Protein AF-A0A2A3T2D7-F1 (afdb_monomer_lite)

Foldseek 3Di:
DDKDFFFQDKDAPQPDPCCVVVVPRDGDIDGDGFMWAAAPVRDTQVLLRVLLSCCVVPVVQDPVNSVVLSVLLNVLVVVQCPDPPHPVPDGSCCLQPPALVSVLVVLVCCCPVVVDDLVSSVSSQVSSLCSRVVQQCDADVPRHRVHPDRSAPVHGSHDDPPPVVVVVVVVVVVVVVVVD

Sequence (180 aa):
MKVIVEYGTEIDLRESVVSQVTKIPLKGTDKVFGAAVFDDNGRLLPLISEYLSWATKTQDLSTNSALTYGRNLAYFLGYLQSRRGFSENESDEAFLTVQKHVIQEYFSHLEKEQELSSKTIRNRDACLRAFVSDYLCQPQGDKLALREDDPWLGKFLSKMYQRRQTYKQYLLILHQAKSR

pLDDT: mean 86.23, std 12.1, range [45.56, 97.81]

Radius of gyration: 21.19 Å; chains: 1; bounding box: 44×30×87 Å

Structure (mmCIF, N/CA/C/O backbone):
data_AF-A0A2A3T2D7-F1
#
_entry.id   AF-A0A2A3T2D7-F1
#
loop_
_atom_site.group_PDB
_atom_site.id
_atom_site.type_symbol
_atom_site.label_atom_id
_atom_site.label_alt_id
_atom_site.label_comp_id
_atom_site.label_asym_id
_atom_site.label_entity_id
_atom_site.label_seq_id
_atom_site.pdbx_PDB_ins_code
_atom_site.Cartn_x
_atom_site.Cartn_y
_atom_site.Cartn_z
_atom_site.occupancy
_atom_site.B_iso_or_equiv
_atom_site.auth_seq_id
_atom_site.auth_comp_id
_atom_site.auth_asym_id
_atom_site.auth_atom_id
_atom_site.pdbx_PDB_model_num
ATOM 1 N N . MET A 1 1 ? -4.454 -13.499 -5.020 1.00 87.69 1 MET A N 1
ATOM 2 C CA . MET A 1 1 ? -3.627 -12.294 -4.930 1.00 87.69 1 MET A CA 1
ATOM 3 C C . MET A 1 1 ? -2.182 -12.725 -4.972 1.00 87.69 1 MET A C 1
ATOM 5 O O . MET A 1 1 ? -1.797 -13.651 -4.258 1.00 87.69 1 MET A O 1
ATOM 9 N N . LYS A 1 2 ? -1.384 -12.079 -5.816 1.00 93.62 2 LYS A N 1
ATOM 10 C CA . LYS A 1 2 ? 0.033 -12.391 -6.001 1.00 93.62 2 LYS A CA 1
ATOM 11 C C . LYS A 1 2 ? 0.834 -11.098 -5.950 1.00 93.62 2 LYS A C 1
ATOM 13 O O . LYS A 1 2 ? 0.518 -10.163 -6.670 1.00 93.62 2 LYS A O 1
ATOM 18 N N . VAL A 1 3 ? 1.874 -11.059 -5.121 1.00 94.56 3 VAL A N 1
ATOM 19 C CA . VAL A 1 3 ? 2.840 -9.954 -5.088 1.00 94.56 3 VAL A CA 1
ATOM 20 C C . VAL A 1 3 ? 4.172 -10.499 -5.578 1.00 94.56 3 VAL A C 1
ATOM 22 O O . VAL A 1 3 ? 4.676 -11.473 -5.019 1.00 94.56 3 VAL A O 1
ATOM 25 N N . ILE A 1 4 ? 4.714 -9.886 -6.621 1.00 93.25 4 ILE A N 1
ATOM 26 C CA . ILE A 1 4 ? 6.034 -10.176 -7.175 1.00 93.25 4 ILE A CA 1
ATOM 27 C C . ILE A 1 4 ? 6.894 -8.950 -6.905 1.00 93.25 4 ILE A C 1
ATOM 29 O O . ILE A 1 4 ? 6.447 -7.834 -7.154 1.00 93.25 4 ILE A O 1
ATOM 33 N N . VAL A 1 5 ? 8.096 -9.148 -6.374 1.00 89.88 5 VAL A N 1
ATOM 34 C CA . VAL A 1 5 ? 9.069 -8.074 -6.163 1.00 89.88 5 VAL A CA 1
ATOM 35 C C . VAL A 1 5 ? 10.415 -8.592 -6.627 1.00 89.88 5 VAL A C 1
ATOM 37 O O . VAL A 1 5 ? 10.896 -9.589 -6.096 1.00 89.88 5 VAL A O 1
ATOM 40 N N . GLU A 1 6 ? 11.002 -7.910 -7.599 1.00 87.00 6 GLU A N 1
ATOM 41 C CA . GLU A 1 6 ? 12.305 -8.238 -8.163 1.00 87.00 6 GLU A CA 1
ATOM 42 C C . GLU A 1 6 ? 13.271 -7.087 -7.901 1.00 87.00 6 GLU A C 1
ATOM 44 O O . GLU A 1 6 ? 12.923 -5.912 -8.060 1.00 87.00 6 GLU A O 1
ATOM 49 N N . TYR A 1 7 ? 14.486 -7.430 -7.477 1.00 81.38 7 TYR A N 1
ATOM 50 C CA . TYR A 1 7 ? 15.521 -6.450 -7.175 1.00 81.38 7 TYR A CA 1
ATOM 51 C C . TYR A 1 7 ? 16.872 -6.926 -7.695 1.00 81.38 7 TYR A C 1
ATOM 53 O O . TYR A 1 7 ? 17.520 -7.785 -7.098 1.00 81.38 7 TYR A O 1
ATOM 61 N N . GLY A 1 8 ? 17.307 -6.344 -8.811 1.00 77.31 8 GLY A N 1
ATOM 62 C CA . GLY A 1 8 ? 18.602 -6.651 -9.408 1.00 77.31 8 GLY A CA 1
ATOM 63 C C . GLY A 1 8 ? 18.655 -7.998 -10.127 1.00 77.31 8 GLY A C 1
ATOM 64 O O . GLY A 1 8 ? 19.753 -8.442 -10.466 1.00 77.31 8 GLY A O 1
ATOM 65 N N . THR A 1 9 ? 17.500 -8.626 -10.360 1.00 81.44 9 THR A N 1
ATOM 66 C CA . THR A 1 9 ? 17.376 -9.872 -11.119 1.00 81.44 9 THR A CA 1
ATOM 67 C C . THR A 1 9 ? 17.690 -9.600 -12.580 1.00 81.44 9 THR A C 1
ATOM 69 O O . THR A 1 9 ? 17.114 -8.700 -13.192 1.00 81.44 9 THR A O 1
ATOM 72 N N . GLU A 1 10 ? 18.630 -10.363 -13.121 1.00 85.56 10 GLU A N 1
ATOM 73 C CA . GLU A 1 10 ? 19.068 -10.234 -14.503 1.00 85.56 10 GLU A CA 1
ATOM 74 C C . GLU A 1 10 ? 18.066 -10.930 -15.429 1.00 85.56 10 GLU A C 1
ATOM 76 O O . GLU A 1 10 ? 17.755 -12.108 -15.249 1.00 85.56 10 GLU A O 1
ATOM 81 N N . ILE A 1 11 ? 17.541 -10.189 -16.402 1.00 84.00 11 ILE A N 1
ATOM 82 C CA . ILE A 1 11 ? 16.653 -10.710 -17.440 1.00 84.00 11 ILE A CA 1
ATOM 83 C C . ILE A 1 11 ? 17.346 -10.660 -18.791 1.00 84.00 11 ILE A C 1
ATOM 85 O O . ILE A 1 11 ? 18.057 -9.705 -19.105 1.00 84.00 11 ILE A O 1
ATOM 89 N N . ASP A 1 12 ? 17.098 -11.670 -19.618 1.00 86.06 12 ASP A N 1
ATOM 90 C CA . ASP A 1 12 ? 17.473 -11.635 -21.024 1.00 86.06 12 ASP A CA 1
ATOM 91 C C . ASP A 1 12 ? 16.391 -10.905 -21.824 1.00 86.06 12 ASP A C 1
ATOM 93 O O . ASP A 1 12 ? 15.260 -11.376 -21.967 1.00 86.06 12 ASP A O 1
ATOM 97 N N . LEU A 1 13 ? 16.732 -9.740 -22.376 1.00 83.88 13 LEU A N 1
ATOM 98 C CA . LEU A 1 13 ? 15.768 -8.920 -23.109 1.00 83.88 13 LEU A CA 1
ATOM 99 C C . LEU A 1 13 ? 15.279 -9.596 -24.398 1.00 83.88 13 LEU A C 1
ATOM 101 O O . LEU A 1 13 ? 14.182 -9.283 -24.879 1.00 83.88 13 LEU A O 1
ATOM 105 N N . ARG A 1 14 ? 16.049 -10.557 -24.929 1.00 81.75 14 ARG A N 1
ATOM 106 C CA . ARG A 1 14 ? 15.671 -11.362 -26.101 1.00 81.75 14 ARG A CA 1
ATOM 107 C C . ARG A 1 14 ? 14.435 -12.211 -25.827 1.00 81.75 14 ARG A C 1
ATOM 109 O O . ARG A 1 14 ? 13.641 -12.428 -26.739 1.00 81.75 14 ARG A O 1
ATOM 116 N N . GLU A 1 15 ? 14.257 -12.644 -24.582 1.00 81.25 15 GLU A N 1
ATOM 117 C CA . GLU A 1 15 ? 13.127 -13.465 -24.143 1.00 81.25 15 GLU A CA 1
ATOM 118 C C . GLU A 1 15 ? 11.903 -12.632 -23.746 1.00 81.25 15 GLU A C 1
ATOM 120 O O . GLU A 1 15 ? 10.836 -13.186 -23.481 1.00 81.25 15 GLU A O 1
ATOM 125 N N . SER A 1 16 ? 12.014 -11.299 -23.730 1.00 77.00 16 SER A N 1
ATOM 126 C CA . SER A 1 16 ? 10.900 -10.452 -23.315 1.00 77.00 16 SER A CA 1
ATOM 127 C C . SER A 1 16 ? 9.715 -10.545 -24.282 1.00 77.00 16 SER A C 1
ATOM 129 O O . SER A 1 16 ? 9.862 -10.566 -25.509 1.00 77.00 16 SER A O 1
ATOM 131 N N . VAL A 1 17 ? 8.507 -10.503 -23.718 1.00 79.69 17 VAL A N 1
ATOM 132 C CA . VAL A 1 17 ? 7.254 -10.467 -24.487 1.00 79.69 17 VAL A CA 1
ATOM 133 C C . VAL A 1 17 ? 7.220 -9.267 -25.437 1.00 79.69 17 VAL A C 1
ATOM 135 O O . VAL A 1 17 ? 6.704 -9.374 -26.544 1.00 79.69 17 VAL A O 1
ATOM 138 N N . VAL A 1 18 ? 7.822 -8.135 -25.056 1.00 78.00 18 VAL A N 1
ATOM 139 C CA . VAL A 1 18 ? 7.907 -6.942 -25.912 1.00 78.00 18 VAL A CA 1
ATOM 140 C C . VAL A 1 18 ? 8.691 -7.245 -27.186 1.00 78.00 18 VAL A C 1
ATOM 142 O O . VAL A 1 18 ? 8.200 -6.940 -28.271 1.00 78.00 18 VAL A O 1
ATOM 145 N N . SER A 1 19 ? 9.855 -7.892 -27.081 1.00 75.31 19 SER A N 1
ATOM 146 C CA . SER A 1 19 ? 10.647 -8.323 -28.243 1.00 75.31 19 SER A CA 1
ATOM 147 C C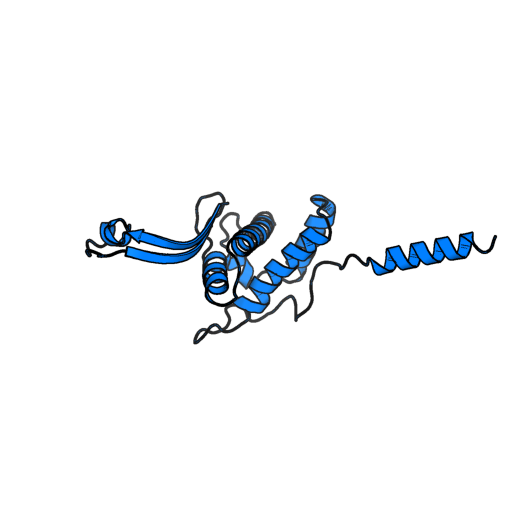 . SER A 1 19 ? 9.835 -9.253 -29.156 1.00 75.31 19 SER A C 1
ATOM 149 O O . SER A 1 19 ? 9.779 -9.060 -30.372 1.00 75.31 19 SER A O 1
ATOM 151 N N . GLN A 1 20 ? 9.116 -10.212 -28.560 1.00 75.19 20 GLN A N 1
ATOM 152 C CA . GLN A 1 20 ? 8.303 -11.190 -29.291 1.00 75.19 20 GLN A CA 1
ATOM 153 C C . GLN A 1 20 ? 7.105 -10.553 -30.016 1.00 75.19 20 GLN A C 1
ATOM 155 O O . GLN A 1 20 ? 6.830 -10.885 -31.169 1.00 75.19 20 GLN A O 1
ATOM 160 N N . VAL A 1 21 ? 6.400 -9.626 -29.360 1.00 81.88 21 VAL A N 1
ATOM 161 C CA . VAL A 1 21 ? 5.177 -8.994 -29.884 1.00 81.88 21 VAL A CA 1
ATOM 162 C C . VAL A 1 21 ? 5.499 -7.885 -30.881 1.00 81.88 21 VAL A C 1
ATOM 164 O O . VAL A 1 21 ? 4.891 -7.813 -31.947 1.00 81.88 21 VAL A O 1
ATOM 167 N N . THR A 1 22 ? 6.464 -7.021 -30.563 1.00 81.94 22 THR A N 1
ATOM 168 C CA . THR A 1 22 ? 6.817 -5.879 -31.422 1.00 81.94 22 THR A CA 1
ATOM 169 C C . THR A 1 22 ? 7.699 -6.279 -32.602 1.00 81.94 22 THR A C 1
ATOM 171 O O . THR A 1 22 ? 7.847 -5.498 -33.540 1.00 81.94 22 THR A O 1
ATOM 174 N N . LYS A 1 23 ? 8.289 -7.486 -32.570 1.00 78.88 23 LYS A N 1
ATOM 175 C CA . LYS A 1 23 ? 9.332 -7.951 -33.501 1.00 78.88 23 LYS A CA 1
ATOM 176 C C . LYS A 1 23 ? 10.560 -7.032 -33.540 1.00 78.88 23 LYS A C 1
ATOM 178 O O . LYS A 1 23 ? 11.355 -7.111 -34.475 1.00 78.88 23 LYS A O 1
ATOM 183 N N . ILE A 1 24 ? 10.722 -6.167 -32.538 1.00 80.81 24 ILE A N 1
ATOM 184 C CA . ILE A 1 24 ? 11.905 -5.330 -32.368 1.00 80.81 24 ILE A CA 1
ATOM 185 C C . ILE A 1 24 ? 12.917 -6.156 -31.571 1.00 80.81 24 ILE A C 1
ATOM 187 O O . ILE A 1 24 ? 12.653 -6.466 -30.409 1.00 80.81 24 ILE A O 1
ATOM 191 N N . PRO A 1 25 ? 14.067 -6.531 -32.159 1.00 74.69 25 PRO A N 1
ATOM 192 C CA . PRO A 1 25 ? 15.049 -7.347 -31.467 1.00 74.69 25 PRO A CA 1
ATOM 193 C C . PRO A 1 25 ? 15.700 -6.539 -30.345 1.00 74.69 25 PRO A C 1
ATOM 195 O O . PRO A 1 25 ? 16.536 -5.666 -30.588 1.00 74.69 25 PRO A O 1
ATOM 198 N N . LEU A 1 26 ? 15.337 -6.866 -29.108 1.00 81.25 26 LEU A N 1
ATOM 199 C CA . LEU A 1 26 ? 16.052 -6.392 -27.931 1.00 81.25 26 LEU A CA 1
ATOM 200 C C . LEU A 1 26 ? 17.295 -7.266 -27.717 1.00 81.25 26 LEU A C 1
ATOM 202 O O . LEU A 1 26 ? 17.265 -8.476 -27.941 1.00 81.25 26 LEU A O 1
ATOM 206 N N . LYS A 1 27 ? 18.415 -6.652 -27.326 1.00 81.81 27 LYS A N 1
ATOM 207 C CA . LYS A 1 27 ? 19.700 -7.333 -27.112 1.00 81.81 27 LYS A CA 1
ATOM 208 C C . LYS A 1 27 ? 20.222 -7.048 -25.711 1.00 81.81 27 LYS A C 1
ATOM 210 O O . LYS A 1 27 ? 20.045 -5.943 -25.211 1.00 81.81 27 LYS A O 1
ATOM 215 N N . GLY A 1 28 ? 20.957 -8.013 -25.166 1.00 85.12 28 GLY A N 1
ATOM 216 C CA . GLY A 1 28 ? 21.643 -7.890 -23.884 1.00 85.12 28 GLY A CA 1
ATOM 217 C C . GLY A 1 28 ? 20.805 -8.364 -22.704 1.00 85.12 28 GLY A C 1
ATOM 218 O O . GLY A 1 28 ? 19.655 -8.782 -22.856 1.00 85.12 28 GLY A O 1
ATOM 219 N N . THR A 1 29 ? 21.431 -8.309 -21.537 1.00 84.31 29 THR A N 1
ATOM 220 C CA . THR A 1 29 ? 20.781 -8.520 -20.253 1.00 84.31 29 THR A CA 1
ATOM 221 C C . THR A 1 29 ? 20.561 -7.185 -19.559 1.00 84.31 29 THR A C 1
ATOM 223 O O . THR A 1 29 ? 21.327 -6.240 -19.757 1.00 84.31 29 THR A O 1
ATOM 226 N N . ASP A 1 30 ? 19.503 -7.100 -18.761 1.00 80.81 30 ASP A N 1
ATOM 227 C CA . ASP A 1 30 ? 19.240 -5.933 -17.920 1.00 80.81 30 ASP A CA 1
ATOM 228 C C . ASP A 1 30 ? 18.793 -6.366 -16.526 1.00 80.81 30 ASP A C 1
ATOM 230 O O . ASP A 1 30 ? 18.301 -7.478 -16.331 1.00 80.81 30 ASP A O 1
ATOM 234 N N . LYS A 1 31 ? 18.976 -5.492 -15.540 1.00 81.19 31 LYS A N 1
ATOM 235 C CA . LYS A 1 31 ? 18.534 -5.730 -14.168 1.00 81.19 31 LYS A CA 1
ATOM 236 C C . LYS A 1 31 ? 17.155 -5.135 -13.958 1.00 81.19 31 LYS A C 1
ATOM 238 O O . LYS A 1 31 ? 16.955 -3.931 -14.102 1.00 81.19 31 LYS A O 1
ATOM 243 N N . VAL A 1 32 ? 16.214 -5.972 -13.538 1.00 76.94 32 VAL A N 1
ATOM 244 C CA . VAL A 1 32 ? 14.864 -5.524 -13.196 1.00 76.94 32 VAL A CA 1
ATOM 245 C C . VAL A 1 32 ? 14.812 -5.073 -11.747 1.00 76.94 32 VAL A C 1
ATOM 247 O O . VAL A 1 32 ? 15.282 -5.755 -10.833 1.00 76.94 32 VAL A O 1
ATOM 250 N N . PHE A 1 33 ? 14.186 -3.918 -11.553 1.00 79.12 33 PHE A N 1
ATOM 251 C CA . PHE A 1 33 ? 13.809 -3.388 -10.254 1.00 79.12 33 PHE A CA 1
ATOM 252 C C . PHE A 1 33 ? 12.333 -3.032 -10.323 1.00 79.12 33 PHE A C 1
ATOM 254 O O . PHE A 1 33 ? 11.940 -2.182 -11.124 1.00 79.12 33 PHE A O 1
ATOM 261 N N . GLY A 1 34 ? 11.509 -3.688 -9.518 1.00 85.31 34 GLY A N 1
ATOM 262 C CA . GLY A 1 34 ? 10.091 -3.373 -9.506 1.00 85.31 34 GLY A CA 1
ATOM 263 C C . GLY A 1 34 ? 9.250 -4.359 -8.726 1.00 85.31 34 GLY A C 1
ATOM 264 O O . GLY A 1 34 ? 9.695 -5.431 -8.315 1.00 85.31 34 GLY A O 1
ATOM 265 N N . ALA A 1 35 ? 7.998 -3.972 -8.539 1.00 93.06 35 ALA A N 1
ATOM 266 C CA . ALA A 1 35 ? 6.998 -4.766 -7.866 1.00 93.06 35 ALA A CA 1
ATOM 267 C C . ALA A 1 35 ? 5.697 -4.768 -8.671 1.00 93.06 35 ALA A C 1
ATOM 269 O O . ALA A 1 35 ? 5.263 -3.738 -9.180 1.00 93.06 35 ALA A O 1
ATOM 270 N N . ALA A 1 36 ? 5.064 -5.932 -8.752 1.00 94.06 36 ALA A N 1
ATOM 271 C CA . ALA A 1 36 ? 3.776 -6.117 -9.399 1.00 94.06 36 ALA A CA 1
ATOM 272 C C . ALA A 1 36 ? 2.818 -6.821 -8.440 1.00 94.06 36 ALA A C 1
ATOM 274 O O . ALA A 1 36 ? 3.146 -7.863 -7.861 1.00 94.06 36 ALA A O 1
ATOM 275 N N . VAL A 1 37 ? 1.627 -6.252 -8.277 1.00 95.75 37 VAL A N 1
ATOM 276 C CA . VAL A 1 37 ? 0.549 -6.821 -7.469 1.00 95.75 37 VAL A CA 1
ATOM 277 C C . VAL A 1 37 ? -0.595 -7.212 -8.383 1.00 95.75 37 VAL A C 1
ATOM 279 O O . VAL A 1 37 ? -1.069 -6.403 -9.171 1.00 95.75 37 VAL A O 1
ATOM 282 N N . PHE A 1 38 ? -1.041 -8.454 -8.252 1.00 93.19 38 PHE A N 1
ATOM 283 C CA . PHE A 1 38 ? -2.168 -9.006 -8.986 1.00 93.19 38 PHE A CA 1
ATOM 284 C C . PHE A 1 38 ? -3.276 -9.408 -8.018 1.00 93.19 38 PHE A C 1
ATOM 286 O O . PHE A 1 38 ? -2.995 -9.978 -6.955 1.00 93.19 38 PHE A O 1
ATOM 293 N N . ASP A 1 39 ? -4.524 -9.149 -8.395 1.00 89.06 39 ASP A N 1
ATOM 294 C CA . ASP A 1 39 ? -5.702 -9.609 -7.661 1.00 89.06 39 ASP A CA 1
ATOM 295 C C . ASP A 1 39 ? -5.883 -11.144 -7.756 1.00 89.06 39 ASP A C 1
ATOM 297 O O . ASP A 1 39 ? -5.009 -11.879 -8.231 1.00 89.06 39 ASP A O 1
ATOM 301 N N . ASP A 1 40 ? -6.986 -11.671 -7.222 1.00 86.25 40 ASP A N 1
ATOM 302 C CA . ASP A 1 40 ? -7.314 -13.104 -7.316 1.00 86.25 40 ASP A CA 1
ATOM 303 C C . ASP A 1 40 ? -7.656 -13.563 -8.744 1.00 86.25 40 ASP A C 1
ATOM 305 O O . ASP A 1 40 ? -7.496 -14.741 -9.056 1.00 86.25 40 ASP A O 1
ATOM 309 N N . ASN A 1 41 ? -8.032 -12.640 -9.631 1.00 85.94 41 ASN A N 1
ATOM 310 C CA . ASN A 1 41 ? -8.349 -12.902 -11.035 1.00 85.94 41 ASN A CA 1
ATOM 311 C C . ASN A 1 41 ? -7.129 -12.751 -11.963 1.00 85.94 41 ASN A C 1
ATOM 313 O O . ASN A 1 41 ? -7.259 -12.865 -13.182 1.00 85.94 41 ASN A O 1
ATOM 317 N N . GLY A 1 42 ? -5.944 -12.473 -11.408 1.00 87.94 42 GLY A N 1
ATOM 318 C CA . GLY A 1 42 ? -4.719 -12.250 -12.175 1.00 87.94 42 GLY A CA 1
ATOM 319 C C . GLY A 1 42 ? -4.653 -10.887 -12.869 1.00 87.94 42 GLY A C 1
ATOM 320 O O . GLY A 1 42 ? -3.794 -10.692 -13.729 1.00 87.94 42 GLY A O 1
ATOM 321 N N . ARG A 1 43 ? -5.524 -9.938 -12.515 1.00 89.38 43 ARG A N 1
ATOM 322 C CA . ARG A 1 43 ? -5.478 -8.562 -13.022 1.00 89.38 43 ARG A CA 1
ATOM 323 C C . ARG A 1 43 ? -4.436 -7.768 -12.248 1.00 89.38 43 ARG A C 1
ATOM 325 O O . ARG A 1 43 ? -4.340 -7.890 -11.028 1.00 89.38 43 ARG A O 1
ATOM 332 N N . LEU A 1 44 ? -3.654 -6.962 -12.960 1.00 92.81 44 LEU A N 1
ATOM 333 C CA . LEU A 1 44 ? -2.670 -6.068 -12.354 1.00 92.81 44 LEU A CA 1
ATOM 334 C C . LEU A 1 44 ? -3.385 -4.951 -11.579 1.00 92.81 44 LEU A C 1
ATOM 336 O O . LEU A 1 44 ? -4.344 -4.377 -12.085 1.00 92.81 44 LEU A O 1
ATOM 340 N N . LEU A 1 45 ? -2.876 -4.630 -10.391 1.00 95.31 45 LEU A N 1
ATOM 341 C CA . LEU A 1 45 ? -3.264 -3.472 -9.585 1.00 95.31 45 LEU A CA 1
ATOM 342 C C . LEU A 1 45 ? -2.246 -2.343 -9.841 1.00 95.31 45 LEU A C 1
ATOM 344 O O . LEU A 1 45 ? -1.153 -2.377 -9.257 1.00 95.31 45 LEU A O 1
ATOM 348 N N . PRO A 1 46 ? -2.518 -1.419 -10.785 1.00 94.75 46 PRO A N 1
ATOM 349 C CA . PRO A 1 46 ? -1.531 -0.467 -11.288 1.00 94.75 46 PRO A CA 1
ATOM 350 C C . PRO A 1 46 ? -1.006 0.514 -10.235 1.00 94.75 46 PRO A C 1
ATOM 352 O O . PRO A 1 46 ? 0.210 0.673 -10.140 1.00 94.75 46 PRO A O 1
ATOM 355 N N . LEU A 1 47 ? -1.864 1.132 -9.420 1.00 96.19 47 LEU A N 1
ATOM 356 C CA . LEU A 1 47 ? -1.449 2.129 -8.424 1.00 96.19 47 LEU A CA 1
ATOM 357 C C . LEU A 1 47 ? -0.594 1.506 -7.320 1.00 96.19 47 LEU A C 1
ATOM 359 O O . LEU A 1 47 ? 0.429 2.068 -6.926 1.00 96.19 47 LEU A O 1
ATOM 363 N N . ILE A 1 48 ? -0.977 0.322 -6.840 1.00 96.75 48 ILE A N 1
ATOM 364 C CA . ILE A 1 48 ? -0.195 -0.399 -5.830 1.00 96.75 48 ILE A CA 1
ATOM 365 C C . ILE A 1 48 ? 1.152 -0.835 -6.424 1.00 96.75 48 ILE A C 1
ATOM 367 O O . ILE A 1 48 ? 2.188 -0.716 -5.766 1.00 96.75 48 ILE A O 1
ATOM 371 N N . SER A 1 49 ? 1.157 -1.335 -7.662 1.00 96.31 49 SER A N 1
ATOM 372 C CA . SER A 1 49 ? 2.380 -1.786 -8.341 1.00 96.31 49 SER A CA 1
ATOM 373 C C . SER A 1 49 ? 3.344 -0.628 -8.618 1.00 96.31 49 SER A C 1
ATOM 375 O O . SER A 1 49 ? 4.546 -0.757 -8.369 1.00 96.31 49 SER A O 1
ATOM 377 N N . GLU A 1 50 ? 2.833 0.520 -9.076 1.00 94.44 50 GLU A N 1
ATOM 378 C CA . GLU A 1 50 ? 3.631 1.732 -9.304 1.00 94.44 50 GLU A CA 1
ATOM 379 C C . GLU A 1 50 ? 4.224 2.243 -7.987 1.00 94.44 50 GLU A C 1
ATOM 381 O O . GLU A 1 50 ? 5.434 2.469 -7.917 1.00 94.44 50 GLU A O 1
ATOM 386 N N . TYR A 1 51 ? 3.421 2.321 -6.920 1.00 95.06 51 TYR A N 1
ATOM 387 C CA . TYR A 1 51 ? 3.899 2.707 -5.592 1.00 95.06 51 TYR A CA 1
ATOM 388 C C . TYR A 1 51 ? 5.038 1.816 -5.101 1.00 95.06 51 TYR A C 1
ATOM 390 O O . TYR A 1 51 ? 6.081 2.321 -4.692 1.00 95.06 51 TYR A O 1
ATOM 398 N N . LEU A 1 52 ? 4.870 0.493 -5.135 1.00 95.31 52 LEU A N 1
ATOM 399 C CA . LEU A 1 52 ? 5.891 -0.422 -4.626 1.00 95.31 52 LEU A CA 1
ATOM 400 C C . LEU A 1 52 ? 7.155 -0.403 -5.492 1.00 95.31 52 LEU A C 1
ATOM 402 O O . LEU A 1 52 ? 8.262 -0.485 -4.959 1.00 95.31 52 LEU A O 1
ATOM 406 N N . SER A 1 53 ? 7.012 -0.256 -6.810 1.00 92.81 53 SER A N 1
ATOM 407 C CA . SER A 1 53 ? 8.148 -0.104 -7.727 1.00 92.81 53 SER A CA 1
ATOM 408 C C . SER A 1 53 ? 8.913 1.193 -7.464 1.00 92.81 53 SER A C 1
ATOM 410 O O . SER A 1 53 ? 10.141 1.205 -7.455 1.00 92.81 53 SER A O 1
ATOM 412 N N . TRP A 1 54 ? 8.198 2.283 -7.189 1.00 90.94 54 TRP A N 1
ATOM 413 C CA . TRP A 1 54 ? 8.808 3.542 -6.787 1.00 90.94 54 TRP A CA 1
ATOM 414 C C . TRP A 1 54 ? 9.481 3.422 -5.416 1.00 90.94 54 TRP A C 1
ATOM 416 O O . TRP A 1 54 ? 10.668 3.704 -5.304 1.00 90.94 54 TRP A O 1
ATOM 426 N N . ALA A 1 55 ? 8.783 2.920 -4.397 1.00 90.19 55 ALA A N 1
ATOM 427 C CA . ALA A 1 55 ? 9.284 2.835 -3.025 1.00 90.19 55 ALA A CA 1
ATOM 428 C C . ALA A 1 55 ? 10.504 1.908 -2.886 1.00 90.19 55 ALA A C 1
ATOM 430 O O . ALA A 1 55 ? 11.423 2.203 -2.124 1.00 90.19 55 ALA A O 1
ATOM 431 N N . THR A 1 56 ? 10.554 0.810 -3.644 1.00 87.81 56 THR A N 1
ATOM 432 C CA . THR A 1 56 ? 11.740 -0.069 -3.699 1.00 87.81 56 THR A CA 1
ATOM 433 C C . THR A 1 56 ? 12.929 0.590 -4.397 1.00 87.81 56 THR A C 1
ATOM 435 O O . THR A 1 56 ? 14.070 0.271 -4.076 1.00 87.81 56 THR A O 1
ATOM 438 N N . LYS A 1 57 ? 12.681 1.526 -5.321 1.00 84.31 57 LYS A N 1
ATOM 439 C CA . LYS A 1 57 ? 13.720 2.275 -6.038 1.00 84.31 57 LYS A CA 1
ATOM 440 C C . LYS A 1 57 ? 14.210 3.516 -5.282 1.00 84.31 57 LYS A C 1
ATOM 442 O O . LYS A 1 57 ? 15.371 3.880 -5.438 1.00 84.31 57 LYS A O 1
ATOM 447 N N . THR A 1 58 ? 13.341 4.202 -4.536 1.00 81.62 58 THR A N 1
ATOM 448 C CA . THR A 1 58 ? 13.605 5.561 -4.017 1.00 81.62 58 THR A CA 1
ATOM 449 C C . THR A 1 58 ? 13.477 5.712 -2.503 1.00 81.62 58 THR A C 1
ATOM 451 O O . THR A 1 58 ? 14.018 6.671 -1.959 1.00 81.62 58 THR A O 1
ATOM 454 N N . GLN A 1 59 ? 12.772 4.808 -1.815 1.00 67.00 59 GLN A N 1
ATOM 455 C CA . GLN A 1 59 ? 12.495 4.899 -0.374 1.00 67.00 59 GLN A CA 1
ATOM 456 C C . GLN A 1 59 ? 13.151 3.779 0.447 1.00 67.00 59 GLN A C 1
ATOM 458 O O . GLN A 1 59 ? 12.732 3.519 1.576 1.00 67.00 59 GLN A O 1
ATOM 463 N N . ASP A 1 60 ? 14.145 3.087 -0.116 1.00 75.62 60 ASP A N 1
ATOM 464 C CA . ASP A 1 60 ? 14.845 1.960 0.516 1.00 75.62 60 ASP A CA 1
ATOM 465 C C . ASP A 1 60 ? 13.899 0.891 1.096 1.00 75.62 60 ASP A C 1
ATOM 467 O O . ASP A 1 60 ? 14.172 0.241 2.114 1.00 75.62 60 ASP A O 1
ATOM 471 N N . LEU A 1 61 ? 12.750 0.676 0.446 1.00 88.56 61 LEU A N 1
ATOM 472 C CA . LEU A 1 61 ? 11.840 -0.382 0.852 1.00 88.56 61 LEU A CA 1
ATOM 473 C C . LEU A 1 61 ? 12.473 -1.739 0.501 1.00 88.56 61 LEU A C 1
ATOM 475 O O . LEU A 1 61 ? 12.599 -2.092 -0.669 1.00 88.56 61 LEU A O 1
ATOM 479 N N . SER A 1 62 ? 12.854 -2.525 1.513 1.00 89.75 62 SER A N 1
ATOM 480 C CA . SER A 1 62 ? 13.378 -3.881 1.280 1.00 89.75 62 SER A CA 1
ATOM 481 C C . SER A 1 62 ? 12.369 -4.762 0.528 1.00 89.75 62 SER A C 1
ATOM 483 O O . SER A 1 62 ? 11.157 -4.581 0.676 1.00 89.75 62 SER A O 1
ATOM 485 N N . THR A 1 63 ? 12.840 -5.793 -0.180 1.00 90.44 63 THR A N 1
ATOM 486 C CA . THR A 1 63 ? 11.976 -6.775 -0.865 1.00 90.44 63 THR A CA 1
ATOM 487 C C . THR A 1 63 ? 10.905 -7.357 0.066 1.00 90.44 63 THR A C 1
ATOM 489 O O . THR A 1 63 ? 9.729 -7.430 -0.286 1.00 90.44 63 THR A O 1
ATOM 492 N N . ASN A 1 64 ? 11.278 -7.701 1.304 1.00 92.56 64 ASN A N 1
ATOM 493 C CA . ASN A 1 64 ? 10.346 -8.234 2.302 1.00 92.56 64 ASN A CA 1
ATOM 494 C C . ASN A 1 64 ? 9.303 -7.200 2.748 1.00 92.56 64 ASN A C 1
ATOM 496 O O . ASN A 1 64 ? 8.132 -7.537 2.959 1.00 92.56 64 ASN A O 1
ATOM 500 N N . SER A 1 65 ? 9.712 -5.939 2.878 1.00 93.50 65 SER A N 1
ATOM 501 C CA . SER A 1 65 ? 8.804 -4.836 3.186 1.00 93.50 65 SER A CA 1
ATOM 502 C C . SER A 1 65 ? 7.829 -4.601 2.035 1.00 93.50 65 SER A C 1
ATOM 504 O O . SER A 1 65 ? 6.629 -4.536 2.282 1.00 93.50 65 SER A O 1
ATOM 506 N N . ALA A 1 66 ? 8.299 -4.587 0.786 1.00 94.12 66 ALA A N 1
ATOM 507 C CA . ALA A 1 66 ? 7.454 -4.443 -0.400 1.00 94.12 66 ALA A CA 1
ATOM 508 C C . ALA A 1 66 ? 6.413 -5.565 -0.511 1.00 94.12 66 ALA A C 1
ATOM 510 O O . ALA A 1 66 ? 5.227 -5.296 -0.703 1.00 94.12 66 ALA A O 1
ATOM 511 N N . LEU A 1 67 ? 6.821 -6.816 -0.273 1.00 95.38 67 LEU A N 1
ATOM 512 C CA . LEU A 1 67 ? 5.906 -7.959 -0.203 1.00 95.38 67 LEU A CA 1
ATOM 513 C C . LEU A 1 67 ? 4.848 -7.785 0.896 1.00 95.38 67 LEU A C 1
ATOM 515 O O . LEU A 1 67 ? 3.680 -8.128 0.711 1.00 95.38 67 LEU A O 1
ATOM 519 N N . THR A 1 68 ? 5.250 -7.263 2.055 1.00 96.00 68 THR A N 1
ATOM 520 C CA . THR A 1 68 ? 4.342 -7.008 3.182 1.00 96.00 68 THR A CA 1
ATOM 521 C C . THR A 1 68 ? 3.352 -5.893 2.856 1.00 96.00 68 THR A C 1
ATOM 523 O O . THR A 1 68 ? 2.159 -6.038 3.118 1.00 96.00 68 THR A O 1
ATOM 526 N N . TYR A 1 69 ? 3.831 -4.801 2.262 1.00 96.81 69 TYR A N 1
ATOM 527 C CA . TYR A 1 69 ? 3.015 -3.652 1.889 1.00 96.81 69 TYR A CA 1
ATOM 528 C C . TYR A 1 69 ? 2.005 -4.048 0.812 1.00 96.81 69 TYR A C 1
ATOM 530 O O . TYR A 1 69 ? 0.814 -3.833 1.014 1.00 96.81 69 TYR A O 1
ATOM 538 N N . GLY A 1 70 ? 2.438 -4.732 -0.252 1.00 96.38 70 GLY A N 1
ATOM 539 C CA . GLY A 1 70 ? 1.542 -5.217 -1.306 1.00 96.38 70 GLY A CA 1
ATOM 540 C C . GLY A 1 70 ? 0.411 -6.094 -0.772 1.00 96.38 70 GLY A C 1
ATOM 541 O O . GLY A 1 70 ? -0.750 -5.867 -1.105 1.00 96.38 70 GLY A O 1
ATOM 542 N N . ARG A 1 71 ? 0.712 -7.027 0.142 1.00 96.19 71 ARG A N 1
ATOM 543 C CA . ARG A 1 71 ? -0.322 -7.853 0.791 1.00 96.19 71 ARG A CA 1
ATOM 544 C C . ARG A 1 71 ? -1.275 -7.023 1.645 1.00 96.19 71 ARG A C 1
ATOM 546 O O . ARG A 1 71 ? -2.483 -7.212 1.567 1.00 96.19 71 ARG A O 1
ATOM 553 N N . ASN A 1 72 ? -0.748 -6.111 2.461 1.00 97.44 72 ASN A N 1
ATOM 554 C CA . ASN A 1 72 ? -1.566 -5.276 3.340 1.00 97.44 72 ASN A CA 1
ATOM 555 C C . ASN A 1 72 ? -2.511 -4.355 2.557 1.00 97.44 72 ASN A C 1
ATOM 557 O O . ASN A 1 72 ? -3.662 -4.194 2.966 1.00 97.44 72 ASN A O 1
ATOM 561 N N . LEU A 1 73 ? -2.035 -3.782 1.448 1.00 97.69 73 LEU A N 1
ATOM 562 C CA . LEU A 1 73 ? -2.836 -2.955 0.548 1.00 97.69 73 LEU A CA 1
ATOM 563 C C . LEU A 1 73 ? -3.915 -3.794 -0.144 1.00 97.69 73 LEU A C 1
ATOM 565 O O . LEU A 1 73 ? -5.085 -3.425 -0.109 1.00 97.69 73 LEU A O 1
ATOM 569 N N . ALA A 1 74 ? -3.563 -4.972 -0.658 1.00 94.69 74 ALA A N 1
ATOM 570 C CA . ALA A 1 74 ? -4.532 -5.878 -1.264 1.00 94.69 74 ALA A CA 1
ATOM 571 C C . ALA A 1 74 ? -5.606 -6.372 -0.277 1.00 94.69 74 ALA A C 1
ATOM 573 O O . ALA A 1 74 ? -6.768 -6.481 -0.653 1.00 94.69 74 ALA A O 1
ATOM 574 N N . TYR A 1 75 ? -5.267 -6.621 0.995 1.00 95.19 75 TYR A N 1
ATOM 575 C CA . TYR A 1 75 ? -6.274 -6.968 2.008 1.00 95.19 75 TYR A CA 1
ATOM 576 C C . TYR A 1 75 ? -7.291 -5.850 2.229 1.00 95.19 75 TYR A C 1
ATOM 578 O O . TYR A 1 75 ? -8.471 -6.128 2.435 1.00 95.19 75 TYR A O 1
ATOM 586 N N . PHE A 1 76 ? -6.850 -4.591 2.192 1.00 96.44 76 PHE A N 1
ATOM 587 C CA . PHE A 1 76 ? -7.779 -3.474 2.289 1.00 96.44 76 PHE A CA 1
ATOM 588 C C . PHE A 1 76 ? -8.612 -3.317 1.016 1.00 96.44 76 PHE A C 1
ATOM 590 O O . PHE A 1 76 ? -9.813 -3.099 1.124 1.00 96.44 76 PHE A O 1
ATOM 597 N N . LEU A 1 77 ? -8.025 -3.511 -0.169 1.00 94.81 77 LEU A N 1
ATOM 598 C CA . LEU A 1 77 ? -8.785 -3.514 -1.421 1.00 94.81 77 LEU A CA 1
ATOM 599 C C . LEU A 1 77 ? -9.879 -4.591 -1.420 1.00 94.81 77 LEU A C 1
ATOM 601 O O . LEU A 1 77 ? -11.027 -4.284 -1.716 1.00 94.81 77 LEU A O 1
ATOM 605 N N . GLY A 1 78 ? -9.554 -5.815 -0.994 1.00 92.50 78 GLY A N 1
ATOM 606 C CA . GLY A 1 78 ? -10.540 -6.890 -0.858 1.00 92.50 78 GLY A CA 1
ATOM 607 C C . GLY A 1 78 ? -11.650 -6.545 0.140 1.00 92.50 78 GLY A C 1
ATOM 608 O O . GLY A 1 78 ? -12.820 -6.837 -0.100 1.00 92.50 78 GLY A O 1
ATOM 609 N N . TYR A 1 79 ? -11.316 -5.846 1.232 1.00 93.81 79 TYR A N 1
ATOM 610 C CA . TYR A 1 79 ? -12.329 -5.303 2.136 1.00 93.81 79 TYR A CA 1
ATOM 611 C C . TYR A 1 79 ? -13.234 -4.284 1.433 1.00 93.81 79 TYR A C 1
ATOM 613 O O . TYR A 1 79 ? -14.450 -4.388 1.571 1.00 93.81 79 TYR A O 1
ATOM 621 N N . LEU A 1 80 ? -12.682 -3.340 0.662 1.00 92.38 80 LEU A N 1
ATOM 622 C CA . LEU A 1 80 ? -13.473 -2.357 -0.089 1.00 92.38 80 LEU A CA 1
ATOM 623 C C . LEU A 1 80 ? -14.422 -3.040 -1.073 1.00 92.38 80 LEU A C 1
ATOM 625 O O . LEU A 1 80 ? -15.615 -2.767 -1.027 1.00 92.38 80 LEU A O 1
ATOM 629 N N . GLN A 1 81 ? -13.921 -3.988 -1.863 1.00 89.19 81 GLN A N 1
ATOM 630 C CA . GLN A 1 81 ? -14.704 -4.743 -2.848 1.00 89.19 81 GLN A CA 1
ATOM 631 C C . GLN A 1 81 ? -15.841 -5.560 -2.210 1.00 89.19 81 GLN A C 1
ATOM 633 O O . GLN A 1 81 ? -16.868 -5.781 -2.841 1.00 89.19 81 GLN A O 1
ATOM 638 N N . SER A 1 82 ? -15.705 -5.971 -0.944 1.00 88.31 82 SER A N 1
ATOM 639 C CA . SER A 1 82 ? -16.780 -6.662 -0.215 1.00 88.31 82 SER A CA 1
ATOM 640 C C . SER A 1 82 ? -17.923 -5.741 0.248 1.00 88.31 82 SER A C 1
ATOM 642 O O . SER A 1 82 ? -18.983 -6.220 0.663 1.00 88.31 82 SER A O 1
ATOM 644 N N . ARG A 1 83 ? -17.730 -4.413 0.227 1.00 86.94 83 ARG A N 1
ATOM 645 C CA . ARG A 1 83 ? -18.718 -3.450 0.733 1.00 86.94 83 ARG A CA 1
ATOM 646 C C . ARG A 1 83 ? -19.802 -3.174 -0.300 1.00 86.94 83 ARG A C 1
ATOM 648 O O . ARG A 1 83 ? -19.546 -3.001 -1.486 1.00 86.94 83 ARG A O 1
ATOM 655 N N . ARG A 1 84 ? -21.035 -2.992 0.183 1.00 71.00 84 ARG A N 1
ATOM 656 C CA . ARG A 1 84 ? -22.136 -2.490 -0.652 1.00 71.00 84 ARG A CA 1
ATOM 657 C C . ARG A 1 84 ? -21.777 -1.113 -1.215 1.00 71.00 84 ARG A C 1
ATOM 659 O O . ARG A 1 84 ? -21.436 -0.214 -0.450 1.00 71.00 84 ARG A O 1
ATOM 666 N N . GLY A 1 85 ? -21.905 -0.957 -2.530 1.00 67.62 85 GLY A N 1
ATOM 667 C CA . GLY A 1 85 ? -21.581 0.284 -3.241 1.00 67.62 85 GLY A CA 1
ATOM 668 C C . GLY A 1 85 ? -20.195 0.303 -3.887 1.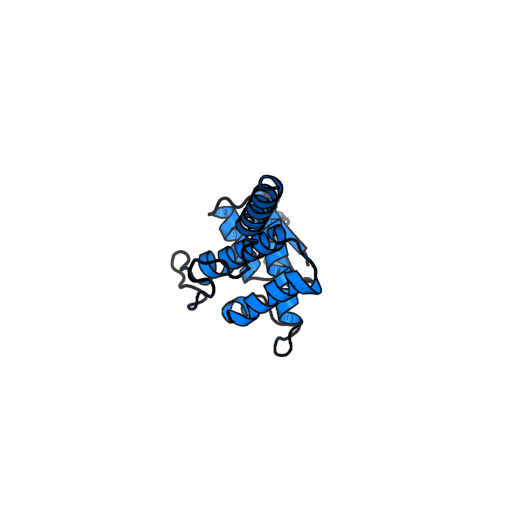00 67.62 85 GLY A C 1
ATOM 669 O O . GLY A 1 85 ? -19.936 1.217 -4.658 1.00 67.62 85 GLY A O 1
ATOM 670 N N . PHE A 1 86 ? -19.359 -0.705 -3.626 1.00 69.62 86 PHE A N 1
ATOM 671 C CA . PHE A 1 86 ? -18.139 -0.975 -4.384 1.00 69.62 86 PHE A CA 1
ATOM 672 C C . PHE A 1 86 ? -18.393 -2.141 -5.342 1.00 69.62 86 PHE A C 1
ATOM 674 O O . PHE A 1 86 ? -19.180 -3.046 -5.045 1.00 69.62 86 PHE A O 1
ATOM 681 N N . SER A 1 87 ? -17.781 -2.095 -6.520 1.00 64.75 87 SER A N 1
ATOM 682 C CA . SER A 1 87 ? -17.892 -3.180 -7.500 1.00 64.75 87 SER A CA 1
ATOM 683 C C . SER A 1 87 ? -16.856 -4.263 -7.201 1.00 64.75 87 SER A C 1
ATOM 685 O O . SER A 1 87 ? -15.706 -3.956 -6.902 1.00 64.75 87 SER A O 1
ATOM 687 N N . GLU A 1 88 ? -17.202 -5.541 -7.383 1.00 60.38 88 GLU A N 1
ATOM 688 C CA . GLU A 1 88 ? -16.211 -6.635 -7.365 1.00 60.38 88 GLU A CA 1
ATOM 689 C C . GLU A 1 88 ? -15.133 -6.465 -8.456 1.00 60.38 88 GLU A C 1
ATOM 691 O O . GLU A 1 88 ? -14.059 -7.054 -8.380 1.00 60.38 88 GLU A O 1
ATOM 696 N N . ASN A 1 89 ? -15.407 -5.641 -9.475 1.00 58.22 89 ASN A N 1
ATOM 697 C CA . ASN A 1 89 ? -14.464 -5.296 -10.538 1.00 58.22 89 ASN A CA 1
ATOM 698 C C . ASN A 1 89 ? -13.703 -3.988 -10.286 1.00 58.22 89 ASN A C 1
ATOM 700 O O . ASN A 1 89 ? -13.012 -3.516 -11.187 1.00 58.22 89 ASN A O 1
ATOM 704 N N . GLU A 1 90 ? -13.857 -3.365 -9.119 1.00 68.19 90 GLU A N 1
ATOM 705 C CA . GLU A 1 90 ? -13.197 -2.097 -8.835 1.00 68.19 90 GLU A CA 1
ATOM 706 C C . GLU A 1 90 ? -11.688 -2.303 -8.694 1.00 68.19 90 GLU A C 1
ATOM 708 O O . GLU A 1 90 ? -11.228 -3.140 -7.912 1.00 68.19 90 GLU A O 1
ATOM 713 N N . SER A 1 91 ? -10.924 -1.562 -9.499 1.00 84.75 91 SER A N 1
ATOM 714 C CA . SER A 1 91 ? -9.463 -1.558 -9.441 1.00 84.75 91 SER A CA 1
ATOM 715 C C . SER A 1 91 ? -8.983 -0.933 -8.128 1.00 84.75 91 SER A C 1
ATOM 717 O O . SER A 1 91 ? -9.746 -0.359 -7.348 1.00 84.75 91 SER A O 1
ATOM 719 N N . ASP A 1 92 ? -7.674 -0.946 -7.915 1.00 93.44 92 ASP A N 1
ATOM 720 C CA . ASP A 1 92 ? -7.023 -0.135 -6.887 1.00 93.44 92 ASP A CA 1
ATOM 721 C C . ASP A 1 92 ? -7.211 1.393 -7.058 1.00 93.44 92 ASP A C 1
ATOM 723 O O . ASP A 1 92 ? -6.781 2.165 -6.206 1.00 93.44 92 ASP A O 1
ATOM 727 N N . GLU A 1 93 ? -7.942 1.859 -8.070 1.00 92.62 93 GLU A N 1
ATOM 728 C CA . GLU A 1 93 ? -8.448 3.236 -8.154 1.00 92.62 93 GLU A CA 1
ATOM 729 C C . GLU A 1 93 ? -9.387 3.603 -6.993 1.00 92.62 93 GLU A C 1
ATOM 731 O O . GLU A 1 93 ? -9.484 4.777 -6.638 1.00 92.62 93 GLU A O 1
ATOM 736 N N . ALA A 1 94 ? -10.001 2.619 -6.320 1.00 92.44 94 ALA A N 1
ATOM 737 C CA . ALA A 1 94 ? -10.794 2.844 -5.107 1.00 92.44 94 ALA A CA 1
ATOM 738 C C . ALA A 1 94 ? -10.021 3.630 -4.024 1.00 92.44 94 ALA A C 1
ATOM 740 O O . ALA A 1 94 ? -10.604 4.361 -3.220 1.00 92.44 94 ALA A O 1
ATOM 741 N N . PHE A 1 95 ? -8.688 3.529 -4.004 1.00 95.31 95 PHE A N 1
ATOM 742 C CA . PHE A 1 95 ? -7.842 4.274 -3.072 1.00 95.31 95 PHE A CA 1
ATOM 743 C C . PHE A 1 95 ? -7.814 5.788 -3.328 1.00 95.31 95 PHE A C 1
ATOM 745 O O . PHE A 1 95 ? -7.500 6.548 -2.407 1.00 95.31 95 PHE A O 1
ATOM 752 N N . LEU A 1 96 ? -8.166 6.237 -4.534 1.00 94.25 96 LEU A N 1
ATOM 753 C CA . LEU A 1 96 ? -8.217 7.657 -4.888 1.00 94.25 96 LEU A CA 1
ATOM 754 C C . LEU A 1 96 ? -9.391 8.375 -4.212 1.00 94.25 96 LEU A C 1
ATOM 756 O O . LEU A 1 96 ? -9.295 9.563 -3.932 1.00 94.25 96 LEU A O 1
ATOM 760 N N . THR A 1 97 ? -10.476 7.657 -3.907 1.00 91.38 97 THR A N 1
ATOM 761 C CA . THR A 1 97 ? -11.735 8.250 -3.421 1.00 91.38 97 THR A CA 1
ATOM 762 C C . THR A 1 97 ? -12.198 7.700 -2.071 1.00 91.38 97 THR A C 1
ATOM 764 O O . THR A 1 97 ? -13.134 8.237 -1.471 1.00 91.38 97 THR A O 1
ATOM 767 N N . VAL A 1 98 ? -11.556 6.644 -1.551 1.00 92.81 98 VAL A N 1
ATOM 768 C CA . VAL A 1 98 ? -11.953 6.023 -0.281 1.00 92.81 98 VAL A CA 1
ATOM 769 C C . VAL A 1 98 ? -11.949 7.033 0.866 1.00 92.81 98 VAL A C 1
ATOM 771 O O . VAL A 1 98 ? -10.946 7.691 1.152 1.00 92.81 98 VAL A O 1
ATOM 774 N N . GLN A 1 99 ? -13.077 7.138 1.562 1.00 92.06 99 GLN A N 1
ATOM 775 C CA . GLN A 1 99 ? -13.250 8.107 2.638 1.00 92.06 99 GLN A CA 1
ATOM 776 C C . GLN A 1 99 ? -12.636 7.622 3.956 1.00 92.06 99 GLN A C 1
ATOM 778 O O . GLN A 1 99 ? -12.623 6.431 4.273 1.00 92.06 99 GLN A O 1
ATOM 783 N N . LYS A 1 100 ? -12.209 8.575 4.792 1.00 94.50 100 LYS A N 1
ATOM 784 C CA . LYS A 1 100 ? -11.629 8.321 6.121 1.00 94.50 100 LYS A CA 1
ATOM 785 C C . LYS A 1 100 ? -12.452 7.364 6.989 1.00 94.50 100 LYS A C 1
ATOM 787 O O . LYS A 1 100 ? -11.882 6.482 7.628 1.00 94.50 100 LYS A O 1
ATOM 792 N N . HIS A 1 101 ? -13.774 7.532 7.017 1.00 92.88 101 HIS A N 1
ATOM 793 C CA . HIS A 1 101 ? -14.648 6.708 7.853 1.00 92.88 101 HIS A CA 1
ATOM 794 C C . HIS A 1 101 ? -14.619 5.228 7.424 1.00 92.88 101 HIS A C 1
ATOM 796 O O . HIS A 1 101 ? -14.551 4.351 8.279 1.00 92.88 101 HIS A O 1
ATOM 802 N N . VAL A 1 102 ? -14.533 4.946 6.117 1.00 94.19 102 VAL A N 1
ATOM 803 C CA . VAL A 1 102 ? -14.410 3.583 5.567 1.00 94.19 102 VAL A CA 1
ATOM 804 C C . VAL A 1 102 ? -13.106 2.920 6.015 1.00 94.19 102 VAL A C 1
ATOM 806 O O . VAL A 1 102 ? -13.088 1.750 6.394 1.00 94.19 102 VAL A O 1
ATOM 809 N N . ILE A 1 103 ? -12.008 3.678 6.034 1.00 95.81 103 ILE A N 1
ATOM 810 C CA . ILE A 1 103 ? -10.710 3.190 6.518 1.00 95.81 103 ILE A CA 1
ATOM 811 C C . ILE A 1 103 ? -10.771 2.874 8.026 1.00 95.81 103 ILE A C 1
ATOM 813 O O . ILE A 1 103 ? -10.242 1.862 8.487 1.00 95.81 103 ILE A O 1
ATOM 817 N N . GLN A 1 104 ? -11.440 3.715 8.818 1.00 95.38 104 GLN A N 1
ATOM 818 C CA . GLN A 1 104 ? -11.624 3.474 10.256 1.00 95.38 104 GLN A CA 1
ATOM 819 C C . GLN A 1 104 ? -12.517 2.256 10.537 1.00 95.38 104 GLN A C 1
ATOM 821 O O . GLN A 1 104 ? -12.263 1.501 11.483 1.00 95.38 104 GLN A O 1
ATOM 826 N N . GLU A 1 105 ? -13.538 2.040 9.709 1.00 95.00 105 GLU A N 1
ATOM 827 C CA . GLU A 1 105 ? -14.371 0.840 9.748 1.00 95.00 105 GLU A CA 1
ATOM 828 C C . GLU A 1 105 ? -13.558 -0.415 9.433 1.00 95.00 105 GLU A C 1
ATOM 830 O O . GLU A 1 105 ? -13.675 -1.393 10.168 1.00 95.00 105 GLU A O 1
ATOM 835 N N . TYR A 1 106 ? -12.654 -0.370 8.449 1.00 96.94 106 TYR A N 1
ATOM 836 C CA . TYR A 1 106 ? -11.733 -1.477 8.181 1.00 96.94 106 TYR A CA 1
ATOM 837 C C . TYR A 1 106 ? -10.898 -1.843 9.408 1.00 96.94 106 TYR A C 1
ATOM 839 O O . TYR A 1 106 ? -10.859 -3.007 9.795 1.00 96.94 106 TYR A O 1
ATOM 847 N N . PHE A 1 107 ? -10.277 -0.874 10.088 1.00 97.00 107 PHE A N 1
ATOM 848 C CA . PHE A 1 107 ? -9.513 -1.188 11.303 1.00 97.00 107 PHE A CA 1
ATOM 849 C C . PHE A 1 107 ? -10.388 -1.734 12.434 1.00 97.00 107 PHE A C 1
ATOM 851 O O . PHE A 1 107 ? -9.925 -2.575 13.203 1.00 97.00 107 PHE A O 1
ATOM 858 N N . SER A 1 108 ? -11.645 -1.297 12.517 1.00 95.19 108 SER A N 1
ATOM 859 C CA . SER A 1 108 ? -12.614 -1.847 13.469 1.00 95.19 108 SER A CA 1
ATOM 860 C C . SER A 1 108 ? -12.997 -3.289 13.122 1.00 95.19 108 SER A C 1
ATOM 862 O O . SER A 1 108 ? -13.086 -4.116 14.023 1.00 95.19 108 SER A O 1
ATOM 864 N N . HIS A 1 109 ? -13.167 -3.604 11.837 1.00 95.69 109 HIS A N 1
ATOM 865 C CA . HIS A 1 109 ? -13.395 -4.959 11.332 1.00 95.69 109 HIS A CA 1
ATOM 866 C C . HIS A 1 109 ? -12.192 -5.873 11.626 1.00 95.69 109 HIS A C 1
ATOM 868 O O . HIS A 1 109 ? -12.357 -6.968 12.158 1.00 95.69 109 HIS A O 1
ATOM 874 N N . LEU A 1 110 ? -10.962 -5.400 11.390 1.00 96.69 110 LEU A N 1
ATOM 875 C CA . LEU A 1 110 ? -9.751 -6.159 11.724 1.00 96.69 110 LEU A CA 1
ATOM 876 C C . LEU A 1 110 ? -9.639 -6.488 13.218 1.00 96.69 110 LEU A C 1
ATOM 878 O O . LEU A 1 110 ? -9.149 -7.557 13.570 1.00 96.69 110 LEU A O 1
ATOM 882 N N . GLU A 1 111 ? -10.050 -5.560 14.083 1.00 95.00 111 GLU A N 1
ATOM 883 C CA . GLU A 1 111 ? -10.024 -5.731 15.538 1.00 95.00 111 GLU A CA 1
ATOM 884 C C . GLU A 1 111 ? -11.133 -6.670 16.024 1.00 95.00 111 GLU A C 1
ATOM 886 O O . GLU A 1 111 ? -10.868 -7.549 16.837 1.00 95.00 111 GLU A O 1
ATOM 891 N N . LYS A 1 112 ? -12.368 -6.475 15.553 1.00 93.81 112 LYS A N 1
ATOM 892 C CA . LYS A 1 112 ? -13.559 -7.120 16.125 1.00 93.81 112 LYS A CA 1
ATOM 893 C C . LYS A 1 112 ? -13.955 -8.424 15.450 1.00 93.81 112 LYS A C 1
ATOM 895 O O . LYS A 1 112 ? -14.534 -9.273 16.110 1.00 93.81 112 LYS A O 1
ATOM 900 N N . GLU A 1 113 ? -13.710 -8.547 14.151 1.00 94.69 113 GLU A N 1
ATOM 901 C CA . GLU A 1 113 ? -14.182 -9.686 13.356 1.00 94.69 113 GLU A CA 1
ATOM 902 C C . GLU A 1 113 ? -13.037 -10.620 12.969 1.00 94.69 113 GLU A C 1
ATOM 904 O O . GLU A 1 113 ? -13.208 -11.833 12.981 1.00 94.69 113 GLU A O 1
ATOM 909 N N . GLN A 1 114 ? -11.854 -10.075 12.667 1.00 95.25 114 GLN A N 1
ATOM 910 C CA . GLN A 1 114 ? -10.658 -10.883 12.382 1.00 95.25 114 GLN A CA 1
ATOM 911 C C . GLN A 1 114 ? -9.757 -11.092 13.607 1.00 95.25 114 GLN A C 1
ATOM 913 O O . GLN A 1 114 ? -8.746 -11.786 13.499 1.00 95.25 114 GLN A O 1
ATOM 918 N N . GLU A 1 115 ? -10.081 -10.454 14.738 1.00 95.50 115 GLU A N 1
ATOM 919 C CA . GLU A 1 115 ? -9.357 -10.556 16.015 1.00 95.50 115 GLU A CA 1
ATOM 920 C C . GLU A 1 115 ? -7.833 -10.355 15.882 1.00 95.50 115 GLU A C 1
ATOM 922 O O . GLU A 1 115 ? -7.017 -10.951 16.593 1.00 95.50 115 GLU A O 1
ATOM 927 N N . LEU A 1 116 ? -7.410 -9.498 14.946 1.00 95.88 116 LEU A N 1
ATOM 928 C CA . LEU A 1 116 ? -5.993 -9.277 14.693 1.00 95.88 116 LEU A CA 1
ATOM 929 C C . LEU A 1 116 ? -5.348 -8.491 15.831 1.00 95.88 116 LEU A C 1
ATOM 931 O O . LEU A 1 116 ? -5.890 -7.521 16.360 1.00 95.88 116 LEU A O 1
ATOM 935 N N . SER A 1 117 ? -4.100 -8.848 16.142 1.00 94.56 117 SER A N 1
ATOM 936 C CA . SER A 1 117 ? -3.329 -8.124 17.151 1.00 94.56 117 SER A CA 1
ATOM 937 C C . SER A 1 117 ? -3.183 -6.640 16.796 1.00 94.56 117 SER A C 1
ATOM 939 O O . SER A 1 117 ? -2.980 -6.269 15.633 1.00 94.56 117 SER A O 1
ATOM 941 N N . SER A 1 118 ? -3.147 -5.772 17.810 1.00 92.50 118 SER A N 1
ATOM 942 C CA . SER A 1 118 ? -2.948 -4.334 17.592 1.00 92.50 118 SER A CA 1
ATOM 943 C C . SER A 1 118 ? -1.633 -4.014 16.873 1.00 92.50 118 SER A C 1
ATOM 945 O O . SER A 1 118 ? -1.551 -3.007 16.172 1.00 92.50 118 SER A O 1
ATOM 947 N N . LYS A 1 119 ? -0.604 -4.867 17.012 1.00 93.94 119 LYS A N 1
ATOM 948 C CA . LYS A 1 119 ? 0.662 -4.740 16.272 1.00 93.94 119 LYS A CA 1
ATOM 949 C C . LYS A 1 119 ? 0.442 -4.954 14.773 1.00 93.94 119 LYS A C 1
ATOM 951 O O . LYS A 1 119 ? 0.934 -4.164 13.972 1.00 93.94 119 LYS A O 1
ATOM 956 N N . THR A 1 120 ? -0.317 -5.982 14.398 1.00 95.88 120 THR A N 1
ATOM 957 C CA . THR A 1 120 ? -0.669 -6.271 13.000 1.00 95.88 120 THR A CA 1
ATOM 958 C C . THR A 1 120 ? -1.516 -5.151 12.405 1.00 95.88 120 THR A C 1
ATOM 960 O O . THR A 1 120 ? -1.223 -4.680 11.308 1.00 95.88 120 THR A O 1
ATOM 963 N N . ILE A 1 121 ? -2.516 -4.671 13.149 1.00 97.06 121 ILE A N 1
ATOM 964 C CA . ILE A 1 121 ? -3.366 -3.554 12.719 1.00 97.06 121 ILE A CA 1
ATOM 965 C C . ILE A 1 121 ? -2.527 -2.284 12.535 1.00 97.06 121 ILE A C 1
ATOM 967 O O . ILE A 1 121 ? -2.648 -1.621 11.511 1.00 97.06 121 ILE A O 1
ATOM 971 N N . ARG A 1 122 ? -1.619 -1.973 13.471 1.00 95.44 122 ARG A N 1
ATOM 972 C CA . ARG A 1 122 ? -0.706 -0.823 13.353 1.00 95.44 122 ARG A CA 1
ATOM 973 C C . ARG A 1 122 ? 0.198 -0.920 12.126 1.00 95.44 122 ARG A C 1
ATOM 975 O O . ARG A 1 122 ? 0.446 0.093 11.485 1.00 95.44 122 ARG A O 1
ATOM 982 N N . ASN A 1 123 ? 0.681 -2.119 11.804 1.00 95.88 123 ASN A N 1
ATOM 983 C CA . ASN A 1 123 ? 1.473 -2.341 10.598 1.00 95.88 123 ASN A CA 1
ATOM 984 C C . ASN A 1 123 ? 0.648 -2.076 9.329 1.00 95.88 123 ASN A C 1
ATOM 986 O O . ASN A 1 123 ? 1.110 -1.370 8.439 1.00 95.88 123 ASN A O 1
ATOM 990 N N . ARG A 1 124 ? -0.590 -2.586 9.265 1.00 97.44 124 ARG A N 1
ATOM 991 C CA . ARG A 1 124 ? -1.505 -2.328 8.139 1.00 97.44 124 ARG A CA 1
ATOM 992 C C . ARG A 1 124 ? -1.838 -0.841 7.999 1.00 97.44 124 ARG A C 1
ATOM 994 O O . ARG A 1 124 ? -1.814 -0.327 6.890 1.00 97.44 124 ARG A O 1
ATOM 1001 N N . ASP A 1 125 ? -2.071 -0.154 9.114 1.00 97.69 125 ASP A N 1
ATOM 1002 C CA . ASP A 1 125 ? -2.299 1.294 9.164 1.00 97.69 125 ASP A CA 1
ATOM 1003 C C . ASP A 1 125 ? -1.090 2.089 8.653 1.00 97.69 125 ASP A C 1
ATOM 1005 O O . ASP A 1 125 ? -1.238 2.971 7.815 1.00 97.69 125 ASP A O 1
ATOM 1009 N N . ALA A 1 126 ? 0.127 1.717 9.064 1.00 95.62 126 ALA A N 1
ATOM 1010 C CA . ALA A 1 126 ? 1.350 2.329 8.548 1.00 95.62 126 ALA A CA 1
ATOM 1011 C C . ALA A 1 126 ? 1.520 2.132 7.034 1.00 95.62 126 ALA A C 1
ATOM 1013 O O . ALA A 1 126 ? 1.869 3.086 6.346 1.00 95.62 126 ALA A O 1
ATOM 1014 N N . CYS A 1 127 ? 1.237 0.929 6.520 1.00 96.56 127 CYS A N 1
ATOM 1015 C CA . CYS A 1 127 ? 1.315 0.643 5.083 1.00 96.56 127 CYS A CA 1
ATOM 1016 C C . CYS A 1 127 ? 0.301 1.478 4.291 1.00 96.56 127 CYS A C 1
ATOM 1018 O O . CYS A 1 127 ? 0.649 2.063 3.271 1.00 96.56 127 CYS A O 1
ATOM 1020 N N . LEU A 1 128 ? -0.943 1.555 4.778 1.00 97.81 128 LEU A N 1
ATOM 1021 C CA . LEU A 1 128 ? -1.994 2.353 4.148 1.00 97.81 128 LEU A CA 1
ATOM 1022 C C . LEU A 1 128 ? -1.659 3.844 4.165 1.00 97.81 128 LEU A C 1
ATOM 1024 O O . LEU A 1 128 ? -1.788 4.497 3.137 1.00 97.81 128 LEU A O 1
ATOM 1028 N N . ARG A 1 129 ? -1.167 4.365 5.294 1.00 96.62 129 ARG A N 1
ATOM 1029 C CA . ARG A 1 129 ? -0.717 5.756 5.397 1.00 96.62 129 ARG A CA 1
ATOM 1030 C C . ARG A 1 129 ? 0.419 6.056 4.420 1.00 96.62 129 ARG A C 1
ATOM 1032 O O . ARG A 1 129 ? 0.371 7.069 3.738 1.00 96.62 129 ARG A O 1
ATOM 1039 N N . ALA A 1 130 ? 1.428 5.190 4.351 1.00 95.69 130 ALA A N 1
ATOM 1040 C CA . ALA A 1 130 ? 2.566 5.387 3.456 1.00 95.69 130 ALA A CA 1
ATOM 1041 C C . ALA A 1 130 ? 2.134 5.405 1.983 1.00 95.69 130 ALA A C 1
ATOM 1043 O O . ALA A 1 130 ? 2.599 6.232 1.209 1.00 95.69 130 ALA A O 1
ATOM 1044 N N . PHE A 1 131 ? 1.200 4.536 1.598 1.00 97.12 131 PHE A N 1
ATOM 1045 C CA . PHE A 1 131 ? 0.662 4.543 0.243 1.00 97.12 131 PHE A CA 1
ATOM 1046 C C . PHE A 1 131 ? -0.211 5.775 -0.035 1.00 97.12 131 PHE A C 1
ATOM 1048 O O . PHE A 1 131 ? -0.029 6.453 -1.040 1.00 97.12 131 PHE A O 1
ATOM 1055 N N . VAL A 1 132 ? -1.154 6.101 0.848 1.00 96.88 132 VAL A N 1
ATOM 1056 C CA . VAL A 1 132 ? -2.106 7.189 0.591 1.00 96.88 132 VAL A CA 1
ATOM 1057 C C . VAL A 1 132 ? -1.462 8.552 0.831 1.00 96.88 132 VAL A C 1
ATOM 1059 O O . VAL A 1 132 ? -1.343 9.346 -0.094 1.00 96.88 132 VAL A O 1
ATOM 1062 N N . SER A 1 133 ? -1.010 8.825 2.053 1.00 95.56 133 SER A N 1
ATOM 1063 C CA . SER A 1 133 ? -0.518 10.148 2.448 1.00 95.56 133 SER A CA 1
ATOM 1064 C C . SER A 1 133 ? 0.838 10.484 1.832 1.00 95.56 133 SER A C 1
ATOM 1066 O O . SER A 1 133 ? 1.050 11.627 1.428 1.00 95.56 133 SER A O 1
ATOM 1068 N N . ASP A 1 134 ? 1.752 9.507 1.778 1.00 93.38 134 ASP A N 1
ATOM 1069 C CA . ASP A 1 134 ? 3.150 9.753 1.394 1.00 93.38 134 ASP A CA 1
ATOM 1070 C C . ASP A 1 134 ? 3.405 9.496 -0.110 1.00 93.38 134 ASP A C 1
ATOM 1072 O O . ASP A 1 134 ? 4.434 9.925 -0.631 1.00 93.38 134 ASP A O 1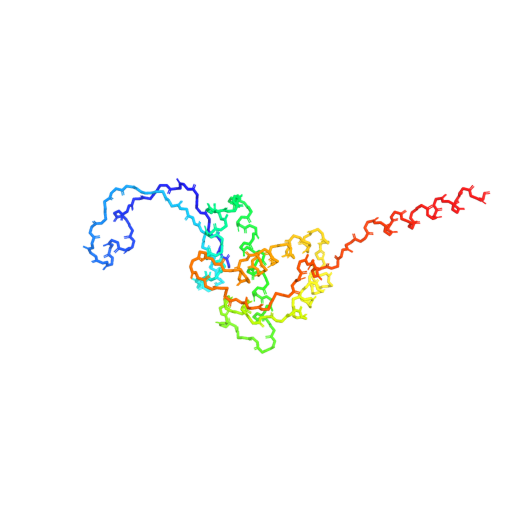
ATOM 1076 N N . TYR A 1 135 ? 2.475 8.841 -0.821 1.00 94.94 135 TYR A N 1
ATOM 1077 C CA . TYR A 1 135 ? 2.575 8.601 -2.265 1.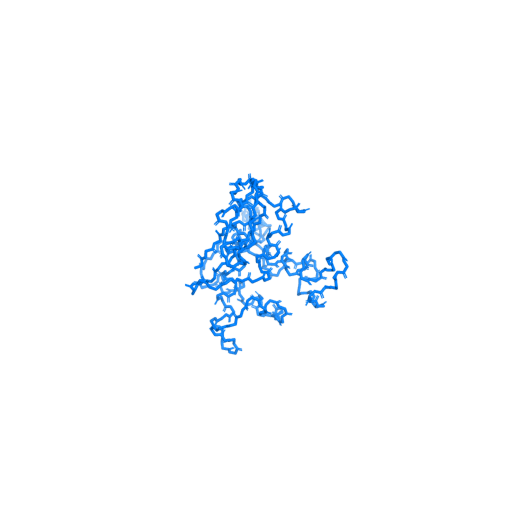00 94.94 135 TYR A CA 1
ATOM 1078 C C . TYR A 1 135 ? 1.413 9.206 -3.066 1.00 94.94 135 TYR A C 1
ATOM 1080 O O . TYR A 1 135 ? 1.671 10.083 -3.885 1.00 94.94 135 TYR A O 1
ATOM 1088 N N . LEU A 1 136 ? 0.152 8.816 -2.827 1.00 96.31 136 LEU A N 1
ATOM 1089 C CA . LEU A 1 136 ? -0.984 9.329 -3.617 1.00 96.31 136 LEU A CA 1
ATOM 1090 C C . LEU A 1 136 ? -1.241 10.828 -3.395 1.00 96.31 136 LEU A C 1
ATOM 1092 O O . LEU A 1 136 ? -1.582 11.535 -4.341 1.00 96.31 136 LEU A O 1
ATOM 1096 N N . CYS A 1 137 ? -1.062 11.313 -2.165 1.00 96.06 137 CYS A N 1
ATOM 1097 C CA . CYS A 1 137 ? -1.264 12.716 -1.801 1.00 96.06 137 CYS A CA 1
ATOM 1098 C C . CYS A 1 137 ? -0.033 13.607 -2.001 1.00 96.06 137 CYS A C 1
ATOM 1100 O O . CYS A 1 137 ? -0.083 14.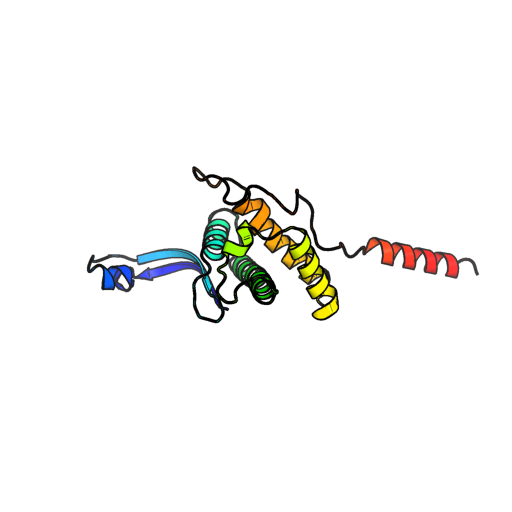793 -1.676 1.00 96.06 137 CYS A O 1
ATOM 1102 N N . GLN A 1 138 ? 1.069 13.061 -2.519 1.00 93.06 138 GLN A N 1
ATOM 1103 C CA . GLN A 1 138 ? 2.280 13.828 -2.797 1.00 93.06 138 GLN A CA 1
ATOM 1104 C C . GLN A 1 138 ? 2.517 13.931 -4.305 1.00 93.06 138 GLN A C 1
ATOM 1106 O O . GLN A 1 138 ? 2.323 12.946 -5.021 1.00 93.06 138 GLN A O 1
ATOM 1111 N N . PRO A 1 139 ? 2.971 15.091 -4.808 1.00 91.56 139 PRO A N 1
ATOM 1112 C CA . PRO A 1 139 ? 3.468 15.179 -6.173 1.00 91.56 139 PRO A CA 1
ATOM 1113 C C . PRO A 1 139 ? 4.700 14.280 -6.347 1.00 91.56 139 PRO A C 1
ATOM 1115 O O . PRO A 1 139 ? 5.522 14.138 -5.439 1.00 91.56 139 PRO A O 1
ATOM 1118 N N . GLN A 1 140 ? 4.832 13.677 -7.527 1.00 83.94 140 GLN A N 1
ATOM 1119 C CA . GLN A 1 140 ? 5.918 12.752 -7.856 1.00 83.94 140 GLN A CA 1
ATOM 1120 C C . GLN A 1 140 ? 6.697 13.287 -9.057 1.00 83.94 140 GLN A C 1
ATOM 1122 O O . GLN A 1 140 ? 6.268 13.144 -10.205 1.00 83.94 140 GLN A O 1
ATOM 1127 N N . GLY A 1 141 ? 7.848 13.912 -8.796 1.00 81.56 141 GLY A N 1
ATOM 1128 C CA . GLY A 1 141 ? 8.601 14.629 -9.827 1.00 81.56 141 GLY A CA 1
ATOM 1129 C C . GLY A 1 141 ? 7.744 15.736 -10.443 1.00 81.56 141 GLY A C 1
ATOM 1130 O O . GLY A 1 141 ? 7.254 16.600 -9.722 1.00 81.56 141 GLY A O 1
ATOM 1131 N N . ASP A 1 142 ? 7.518 15.660 -11.755 1.00 86.00 142 ASP A N 1
ATOM 1132 C CA . ASP A 1 142 ? 6.694 16.621 -12.501 1.00 86.00 142 ASP A CA 1
ATOM 1133 C C . ASP A 1 142 ? 5.187 16.286 -12.489 1.00 86.00 142 ASP A C 1
ATOM 1135 O O . ASP A 1 142 ? 4.378 17.024 -13.054 1.00 86.00 142 ASP A O 1
ATOM 1139 N N . LYS A 1 143 ? 4.779 15.165 -11.874 1.00 86.31 143 LYS A N 1
ATOM 1140 C CA . LYS A 1 143 ? 3.364 14.782 -11.760 1.00 86.31 143 LYS A CA 1
ATOM 1141 C C . LYS A 1 143 ? 2.721 15.442 -10.538 1.00 86.31 143 LYS A C 1
ATOM 1143 O O . LYS A 1 143 ? 3.291 15.434 -9.446 1.00 86.31 143 LYS A O 1
ATOM 1148 N N . LEU A 1 144 ? 1.493 15.932 -10.711 1.00 92.62 144 LEU A N 1
ATOM 1149 C CA . LEU A 1 144 ? 0.631 16.342 -9.598 1.00 92.62 144 LEU A CA 1
ATOM 1150 C C . LEU A 1 144 ? 0.301 15.146 -8.693 1.00 92.62 144 LEU A C 1
ATOM 1152 O O . LEU A 1 144 ? 0.396 13.991 -9.113 1.00 92.62 144 LEU A O 1
ATOM 1156 N N . ALA A 1 145 ? -0.105 15.438 -7.456 1.00 95.50 145 ALA A N 1
ATOM 1157 C CA . ALA A 1 145 ? -0.654 14.427 -6.562 1.00 95.50 145 ALA A CA 1
ATOM 1158 C C . ALA A 1 145 ? -1.875 13.754 -7.211 1.00 95.50 145 ALA A C 1
ATOM 1160 O O . ALA A 1 145 ? -2.693 14.410 -7.855 1.00 95.50 145 ALA A O 1
ATOM 1161 N N . LEU A 1 146 ? -1.996 12.441 -7.026 1.00 95.31 146 LEU A N 1
ATOM 1162 C CA . LEU A 1 146 ? -3.115 11.647 -7.542 1.00 95.31 146 LEU A CA 1
ATOM 1163 C C . LEU A 1 146 ? -4.380 11.816 -6.691 1.00 95.31 146 LEU A C 1
ATOM 1165 O O . LEU A 1 146 ? -5.480 11.511 -7.146 1.00 95.31 146 LEU A O 1
ATOM 1169 N N . ARG A 1 147 ? -4.220 12.285 -5.451 1.00 94.94 147 ARG A N 1
ATOM 1170 C CA . ARG A 1 147 ? -5.295 12.501 -4.488 1.00 94.94 147 ARG A CA 1
ATOM 1171 C C . ARG A 1 147 ? -5.058 13.783 -3.694 1.00 94.94 147 ARG A C 1
ATOM 1173 O O . ARG A 1 147 ? -3.970 13.990 -3.173 1.00 94.94 147 ARG A O 1
ATOM 1180 N N . GLU A 1 148 ? -6.082 14.616 -3.541 1.00 92.00 148 GLU A N 1
ATOM 1181 C CA . GLU A 1 148 ? -5.959 15.893 -2.819 1.00 92.00 148 GLU A CA 1
ATOM 1182 C C . GLU A 1 148 ? -6.209 15.763 -1.308 1.00 92.00 148 GLU A C 1
ATOM 1184 O O . GLU A 1 148 ? -5.588 16.458 -0.505 1.00 92.00 148 GLU A O 1
ATOM 1189 N N . ASP A 1 149 ? -7.114 14.873 -0.897 1.00 92.94 149 ASP A N 1
ATOM 1190 C CA . ASP A 1 149 ? -7.583 14.766 0.482 1.00 92.94 149 ASP A CA 1
ATOM 1191 C C . ASP A 1 149 ? -6.845 13.665 1.263 1.00 92.94 149 ASP A C 1
ATOM 1193 O O . ASP A 1 149 ? -7.161 12.487 1.140 1.00 92.94 149 ASP A O 1
ATOM 1197 N N . ASP A 1 150 ? -5.882 14.025 2.120 1.00 94.94 150 ASP A N 1
ATOM 1198 C CA . ASP A 1 150 ? -5.209 13.052 3.000 1.00 94.94 150 ASP A CA 1
ATOM 1199 C C . ASP A 1 150 ? -6.101 12.652 4.203 1.00 94.94 150 ASP A C 1
ATOM 1201 O O . ASP A 1 150 ? -6.342 13.474 5.096 1.00 94.94 150 ASP A O 1
ATOM 1205 N N . PRO A 1 151 ? -6.541 11.380 4.327 1.00 94.44 151 PRO A N 1
ATOM 1206 C CA . PRO A 1 151 ? -7.369 10.935 5.453 1.00 94.44 151 PRO A CA 1
ATOM 1207 C C . PRO A 1 151 ? -6.641 10.921 6.808 1.00 94.44 151 PRO A C 1
ATOM 1209 O O . PRO A 1 151 ? -7.284 11.037 7.868 1.00 94.44 151 PRO A O 1
ATOM 1212 N N . TRP A 1 152 ? -5.316 10.739 6.795 1.00 93.62 152 TRP A N 1
ATOM 1213 C CA . TRP A 1 152 ? -4.505 10.577 8.002 1.00 93.62 152 TRP A CA 1
ATOM 1214 C C . TRP A 1 152 ? -4.114 11.920 8.614 1.00 93.62 152 TRP A C 1
ATOM 1216 O O . TRP A 1 152 ? -4.059 12.013 9.843 1.00 93.62 152 TRP A O 1
ATOM 1226 N N . LEU A 1 153 ? -3.863 12.958 7.806 1.00 89.06 153 LEU A N 1
ATOM 1227 C CA . LEU A 1 153 ? -3.370 14.265 8.267 1.00 89.06 153 LEU A CA 1
ATOM 1228 C C . LEU A 1 153 ? -2.186 14.103 9.241 1.00 89.06 153 LEU A C 1
ATOM 1230 O O . LEU A 1 153 ? -2.156 14.675 10.336 1.00 89.06 153 LEU A O 1
ATOM 1234 N N . GLY A 1 154 ? -1.256 13.211 8.886 1.00 78.62 154 GLY A N 1
ATOM 1235 C CA . GLY A 1 154 ? -0.081 12.870 9.694 1.00 78.62 154 GLY A CA 1
ATOM 1236 C C . GLY A 1 154 ? -0.338 12.006 10.941 1.00 78.62 154 GLY A C 1
ATOM 1237 O O . GLY A 1 154 ? 0.580 11.804 11.737 1.00 78.62 154 GLY A O 1
ATOM 1238 N N . LYS A 1 155 ? -1.550 11.473 11.152 1.00 88.06 155 LYS A N 1
ATOM 1239 C CA . LYS A 1 155 ? -1.897 10.656 12.329 1.00 88.06 155 LYS A CA 1
ATOM 1240 C C . LYS A 1 155 ? -2.473 9.306 11.937 1.00 88.06 155 LYS A C 1
ATOM 1242 O O . LYS A 1 155 ? -3.335 9.215 11.078 1.00 88.06 155 LYS A O 1
ATOM 1247 N N . PHE A 1 156 ? -2.050 8.266 12.648 1.00 91.25 156 PHE A N 1
ATOM 1248 C CA . PHE A 1 156 ? -2.618 6.923 12.538 1.00 91.25 156 PHE A CA 1
ATOM 1249 C C . PHE A 1 156 ? -4.125 6.899 12.808 1.00 91.25 156 PHE A C 1
ATOM 1251 O O . PHE A 1 156 ? -4.602 7.532 13.756 1.00 91.25 156 PHE A O 1
ATOM 1258 N N . LEU A 1 157 ? -4.849 6.123 12.004 1.00 93.31 157 LEU A N 1
ATOM 1259 C CA . LEU A 1 157 ? -6.299 5.963 12.110 1.00 93.31 157 LEU A CA 1
ATOM 1260 C C . LEU A 1 157 ? -6.691 4.749 12.957 1.00 93.31 157 LEU A C 1
ATOM 1262 O O . LEU A 1 157 ? -7.790 4.717 13.515 1.00 93.31 157 LEU A O 1
ATOM 1266 N N . SER A 1 158 ? -5.795 3.774 13.111 1.00 91.19 158 SER A N 1
ATOM 1267 C CA . SER A 1 158 ? -5.983 2.679 14.0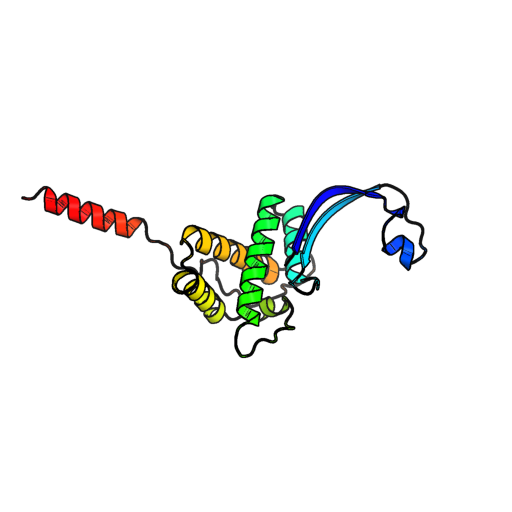49 1.00 91.19 158 SER A CA 1
ATOM 1268 C C . SER A 1 158 ? -5.833 3.180 15.485 1.00 91.19 158 SER A C 1
ATOM 1270 O O . SER A 1 158 ? -4.970 4.008 15.810 1.00 91.19 158 SER A O 1
ATOM 1272 N N . LYS A 1 159 ? -6.646 2.638 16.397 1.00 82.19 159 LYS A N 1
ATOM 1273 C CA . LYS A 1 159 ? -6.503 2.928 17.828 1.00 82.19 159 LYS A CA 1
ATOM 1274 C C . LYS A 1 159 ? -5.110 2.504 18.294 1.00 82.19 159 LYS A C 1
ATOM 1276 O O . LYS A 1 159 ? -4.608 1.438 17.927 1.00 82.19 159 LYS A O 1
ATOM 1281 N N . MET A 1 160 ? -4.447 3.344 19.089 1.00 61.59 160 MET A N 1
ATOM 1282 C CA . MET A 1 160 ? -3.246 2.898 19.793 1.00 61.59 160 MET A CA 1
ATOM 1283 C C . MET A 1 160 ? -3.671 1.939 20.896 1.00 61.59 160 MET A C 1
ATOM 1285 O O . MET A 1 160 ? -4.476 2.303 21.753 1.00 61.59 160 MET A O 1
ATOM 1289 N N . TYR A 1 161 ? -3.071 0.751 20.928 1.00 50.34 161 TYR A N 1
ATOM 1290 C CA . TYR A 1 161 ? -3.081 -0.055 22.140 1.00 50.34 161 TYR A CA 1
ATOM 1291 C C . TYR A 1 161 ? -2.323 0.725 23.213 1.00 50.34 161 TYR A C 1
ATOM 1293 O O . TYR A 1 161 ? -1.095 0.854 23.161 1.00 50.34 161 TYR A O 1
ATOM 1301 N N . GLN A 1 162 ? -3.044 1.314 24.166 1.00 47.34 162 GLN A N 1
ATOM 1302 C CA . GLN A 1 162 ? -2.427 2.035 25.270 1.00 47.34 162 GLN A CA 1
ATOM 1303 C C . GLN A 1 162 ? -1.777 1.022 26.223 1.00 47.34 162 GLN A C 1
ATOM 1305 O O . GLN A 1 162 ? -2.318 0.728 27.283 1.00 47.34 162 GLN A O 1
ATOM 1310 N N . ARG A 1 163 ? -0.557 0.552 25.911 1.00 47.31 163 ARG A N 1
ATOM 1311 C CA . ARG A 1 163 ? 0.315 -0.129 26.896 1.00 47.31 163 ARG A CA 1
ATOM 1312 C C . ARG A 1 163 ? 0.452 0.685 28.194 1.00 47.31 163 ARG A C 1
ATOM 1314 O O . ARG A 1 163 ? 0.681 0.122 29.256 1.00 47.31 163 ARG A O 1
ATOM 1321 N N . ARG A 1 164 ? 0.282 2.013 28.122 1.00 45.56 164 ARG A N 1
ATOM 1322 C CA . ARG A 1 164 ? 0.267 2.904 29.289 1.00 45.56 164 ARG A CA 1
ATOM 1323 C C . ARG A 1 164 ? -0.930 2.688 30.220 1.00 45.56 164 ARG A C 1
ATOM 1325 O O . ARG A 1 164 ? -0.754 2.916 31.410 1.00 45.56 164 ARG A O 1
ATOM 1332 N N . GLN A 1 165 ? -2.096 2.243 29.737 1.00 48.69 165 GLN A N 1
ATOM 1333 C CA . GLN A 1 165 ? -3.237 2.005 30.631 1.00 48.69 165 GLN A CA 1
ATOM 1334 C C . GLN A 1 165 ? -3.180 0.676 31.346 1.00 48.69 165 GLN A C 1
ATOM 1336 O O . GLN A 1 165 ? -3.485 0.639 32.530 1.00 48.69 165 GLN A O 1
ATOM 1341 N N . THR A 1 166 ? -2.685 -0.378 30.704 1.00 53.72 166 THR A N 1
ATOM 1342 C CA . THR A 1 166 ? -2.397 -1.619 31.426 1.00 53.72 166 THR A CA 1
ATOM 1343 C C . THR A 1 166 ? -1.327 -1.401 32.490 1.00 53.72 166 THR A C 1
ATOM 1345 O O . THR A 1 166 ? -1.527 -1.844 33.611 1.00 53.72 166 THR A O 1
ATOM 1348 N N . TYR A 1 167 ? -0.263 -0.632 32.217 1.00 56.97 167 TYR A N 1
ATOM 1349 C CA . TYR A 1 167 ? 0.731 -0.280 33.244 1.00 56.97 167 TYR A CA 1
ATOM 1350 C C . TYR A 1 167 ? 0.162 0.583 34.376 1.00 56.97 167 TYR A C 1
ATOM 1352 O O . TYR A 1 167 ? 0.443 0.303 35.537 1.00 56.97 167 TYR A O 1
ATOM 1360 N N . LYS A 1 168 ? -0.651 1.606 34.075 1.00 57.69 168 LYS A N 1
ATOM 1361 C CA . LYS A 1 168 ? -1.310 2.415 35.114 1.00 57.69 168 LYS A CA 1
ATOM 1362 C C . LYS A 1 168 ? -2.262 1.578 35.965 1.00 57.69 168 LYS A C 1
ATOM 1364 O O . LYS A 1 168 ? -2.217 1.699 37.182 1.00 57.69 168 LYS A O 1
ATOM 1369 N N . GLN A 1 169 ? -3.051 0.699 35.349 1.00 58.88 169 GLN A N 1
ATOM 1370 C CA . GLN A 1 169 ? -3.944 -0.224 36.050 1.00 58.88 169 GLN A CA 1
ATOM 1371 C C . GLN A 1 169 ? -3.152 -1.192 36.944 1.00 58.88 169 GLN A C 1
ATOM 1373 O O . GLN A 1 169 ? -3.494 -1.369 38.108 1.00 58.88 169 GLN A O 1
ATOM 1378 N N . TYR A 1 170 ? -2.056 -1.766 36.433 1.00 70.94 170 TYR A N 1
ATOM 1379 C CA . TYR A 1 170 ? -1.192 -2.682 37.185 1.00 70.94 170 TYR A CA 1
ATOM 1380 C C . TYR A 1 170 ? -0.504 -1.983 38.363 1.00 70.94 170 TYR A C 1
ATOM 1382 O O . TYR A 1 170 ? -0.454 -2.525 39.462 1.00 70.94 170 TYR A O 1
ATOM 1390 N N . LEU A 1 171 ? -0.016 -0.754 38.163 1.00 75.44 171 LEU A N 1
ATOM 1391 C CA . LEU A 1 171 ? 0.572 0.064 39.226 1.00 75.44 171 LEU A CA 1
ATOM 1392 C C . LEU A 1 171 ? -0.464 0.459 40.286 1.00 75.44 171 LEU A C 1
ATOM 1394 O O . LEU A 1 171 ? -0.136 0.457 41.469 1.00 75.44 171 LEU A O 1
ATOM 1398 N N . LEU A 1 172 ? -1.710 0.742 39.889 1.00 73.12 172 LEU A N 1
ATOM 1399 C CA . LEU A 1 172 ? -2.806 1.029 40.819 1.00 73.12 172 LEU A CA 1
ATOM 1400 C C . LEU A 1 172 ? -3.138 -0.197 41.685 1.00 73.12 172 LEU A C 1
ATOM 1402 O O . LEU A 1 172 ? -3.261 -0.077 42.901 1.00 73.12 172 LEU A O 1
ATOM 1406 N N . ILE A 1 173 ? -3.217 -1.378 41.065 1.00 79.62 173 ILE A N 1
ATOM 1407 C CA . ILE A 1 173 ? -3.462 -2.657 41.748 1.00 79.62 173 ILE A CA 1
ATOM 1408 C C . ILE A 1 173 ? -2.316 -2.982 42.716 1.00 79.62 173 ILE A C 1
ATOM 1410 O O . ILE A 1 173 ? -2.561 -3.323 43.871 1.00 79.62 173 ILE A O 1
ATOM 1414 N N . LEU A 1 174 ? -1.060 -2.822 42.286 1.00 76.56 174 LEU A N 1
ATOM 1415 C CA . LEU A 1 174 ? 0.114 -3.047 43.136 1.00 76.56 174 LEU A CA 1
ATOM 1416 C C . LEU A 1 174 ? 0.204 -2.051 44.299 1.00 76.56 174 LEU A C 1
ATOM 1418 O O . LEU A 1 174 ? 0.630 -2.430 45.388 1.00 76.56 174 LEU A O 1
ATOM 1422 N N . HIS A 1 175 ? -0.199 -0.794 44.096 1.00 78.19 175 HIS A N 1
ATOM 1423 C CA . HIS A 1 175 ? -0.273 0.183 45.180 1.00 78.19 175 HIS A CA 1
ATOM 1424 C C . HIS A 1 175 ? -1.350 -0.209 46.197 1.00 78.19 175 HIS A C 1
ATOM 1426 O O . HIS A 1 175 ? -1.085 -0.190 47.394 1.00 78.19 175 HIS A O 1
ATOM 1432 N N . GLN A 1 176 ? -2.544 -0.600 45.748 1.00 77.31 176 GLN A N 1
ATOM 1433 C CA . GLN A 1 176 ? -3.634 -1.015 46.639 1.00 77.31 176 GLN A CA 1
ATOM 1434 C C . GLN A 1 176 ? -3.303 -2.298 47.417 1.00 77.31 176 GLN A C 1
ATOM 1436 O O . GLN A 1 176 ? -3.703 -2.431 48.570 1.00 77.31 176 GLN A O 1
ATOM 1441 N N . ALA A 1 177 ? -2.534 -3.212 46.819 1.00 73.31 177 ALA A N 1
ATOM 1442 C CA . ALA A 1 177 ? -2.075 -4.438 47.469 1.00 73.31 177 ALA A CA 1
ATOM 1443 C C . ALA A 1 177 ? -0.993 -4.208 48.542 1.00 73.31 177 ALA A C 1
ATOM 1445 O O . ALA A 1 177 ? -0.866 -5.026 49.443 1.00 73.31 177 ALA A O 1
ATOM 1446 N N . LYS A 1 178 ? -0.225 -3.110 48.467 1.00 69.50 178 LYS A N 1
ATOM 1447 C CA . LYS A 1 178 ? 0.789 -2.736 49.475 1.00 69.50 178 LYS A CA 1
ATOM 1448 C C . LYS A 1 178 ? 0.236 -1.904 50.637 1.00 69.50 178 LYS A C 1
ATOM 1450 O O . LYS A 1 178 ? 0.967 -1.630 51.581 1.00 69.50 178 LYS A O 1
ATOM 1455 N N . SER A 1 179 ? -1.010 -1.445 50.542 1.00 65.44 179 SER A N 1
ATOM 1456 C CA . SER A 1 179 ? -1.670 -0.599 51.548 1.00 65.44 179 SER A CA 1
ATOM 1457 C C . SER A 1 179 ? -2.619 -1.380 52.472 1.00 65.44 179 SER A C 1
ATOM 1459 O O . SER A 1 179 ? -3.430 -0.765 53.160 1.00 65.44 179 SER A O 1
ATOM 1461 N N . ARG A 1 180 ? -2.541 -2.714 52.462 1.00 52.00 180 ARG A N 1
ATOM 1462 C CA . ARG A 1 180 ? -3.209 -3.638 53.389 1.00 52.00 180 ARG A CA 1
ATOM 1463 C C . ARG A 1 180 ? -2.151 -4.404 54.166 1.00 52.00 180 ARG A C 1
ATOM 1465 O O . ARG A 1 180 ? -2.432 -4.714 55.339 1.00 52.00 180 ARG A O 1
#

Secondary structure (DSSP, 8-state):
-EEEEEEEEEEEGGG-HHHHHH-----SEEEEEEEEEE-TTS-B-HHHHHHHHHHHHHS---HHHHHHHHHHHHHHHHHHHTSTTS-TT--TTHHHH--HHHHHHHHHHHHHTS---HHHHHHHHHHHHHHIIIIITS-BTTBPPS-S--SSTTS-SSPP--HHHHHHHHHHHHHHHH--